Protein AF-A0A3S5FGQ1-F1 (afdb_monomer_lite)

Sequence (66 aa):
MKRCGFINETSSQIQQVQGQTTVTLAGLLAYTNYTVQVAASNRKGRGPASPRLTCQTMEAPPDPPG

Radius of gyration: 15.83 Å; chains: 1; bounding box: 40×22×38 Å

InterPro domains:
  IPR003961 Fibronectin type III [PF00041] (10-55)
  IPR003961 Fibronectin type III [PS50853] (1-60)
  IPR003961 Fibronectin type III [cd00063] (20-57)
  IPR013783 Immunoglobulin-like fold [G3DSA:2.60.40.10] (3-66)
  IPR036116 Fibronectin type III superfamily [SSF49265] (16-65)

Secondary structure (DSSP, 8-state):
-------S--PPP----SS-S-----SPPTT-EEEE--EEEETTEEEEEPPPEEEEPPPPPPPPP-

Structure (mmCIF, N/CA/C/O backbone):
data_AF-A0A3S5FGQ1-F1
#
_entry.id   AF-A0A3S5FGQ1-F1
#
loop_
_atom_site.group_PDB
_atom_site.id
_atom_site.type_symbol
_atom_site.label_atom_id
_atom_site.label_alt_id
_atom_site.label_comp_id
_atom_site.label_asym_id
_atom_site.label_entity_id
_atom_site.label_seq_id
_atom_site.pdbx_PDB_ins_code
_atom_site.Cartn_x
_atom_site.Cartn_y
_atom_site.Cartn_z
_atom_site.occupancy
_atom_site.B_iso_or_equiv
_atom_site.auth_seq_id
_atom_site.auth_comp_id
_atom_site.auth_asym_id
_atom_site.auth_atom_id
_atom_site.pdbx_PDB_model_num
ATOM 1 N N . MET A 1 1 ? -15.745 -13.874 -22.794 1.00 40.25 1 MET A N 1
ATOM 2 C CA . MET A 1 1 ? -14.468 -13.813 -22.047 1.00 40.25 1 MET A CA 1
ATOM 3 C C . MET A 1 1 ? -14.132 -12.354 -21.789 1.00 40.25 1 MET A C 1
ATOM 5 O O . MET A 1 1 ? -13.92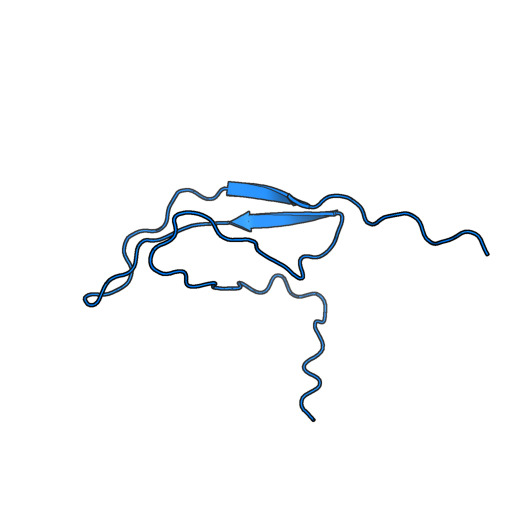3 -11.616 -22.742 1.00 40.25 1 MET A O 1
ATOM 9 N N . LYS A 1 2 ? -14.187 -11.900 -20.534 1.00 42.62 2 LYS A N 1
ATOM 10 C CA . LYS A 1 2 ? -13.917 -10.501 -20.180 1.00 42.62 2 LYS A CA 1
ATOM 11 C C . LYS A 1 2 ? -12.400 -10.288 -20.189 1.00 42.62 2 LYS A C 1
ATOM 13 O O . LYS A 1 2 ? -11.732 -10.651 -19.232 1.00 42.62 2 LYS A O 1
ATOM 18 N N . ARG A 1 3 ? -11.850 -9.746 -21.276 1.00 53.12 3 ARG A N 1
ATOM 19 C CA . ARG A 1 3 ? -10.523 -9.118 -21.248 1.00 53.12 3 ARG A CA 1
ATOM 20 C C . ARG A 1 3 ? -10.731 -7.662 -20.841 1.00 53.12 3 ARG A C 1
ATOM 22 O O . ARG A 1 3 ? -10.843 -6.796 -21.697 1.00 53.12 3 ARG A O 1
ATOM 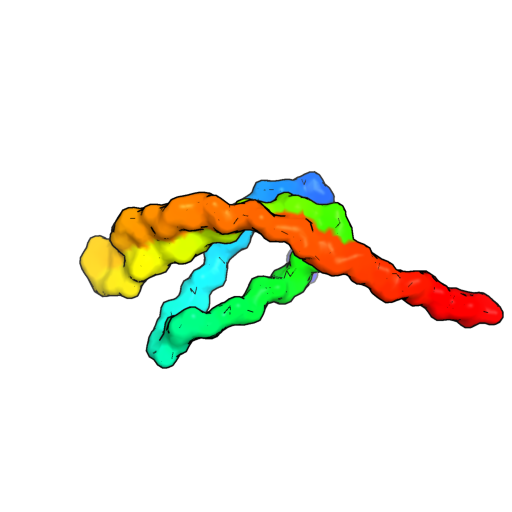29 N N . CYS A 1 4 ? -10.852 -7.405 -19.540 1.00 46.69 4 CYS A N 1
ATOM 30 C CA . CYS A 1 4 ? -10.591 -6.061 -19.035 1.00 46.69 4 CYS A CA 1
ATOM 31 C C . CYS A 1 4 ? -9.072 -5.926 -18.986 1.00 46.69 4 CYS A C 1
ATOM 33 O O . CYS A 1 4 ? -8.419 -6.512 -18.127 1.00 46.69 4 CYS A O 1
ATOM 35 N N . GLY A 1 5 ? -8.524 -5.267 -20.006 1.00 42.62 5 GLY A N 1
ATOM 36 C CA . GLY A 1 5 ? -7.115 -4.923 -20.059 1.00 42.62 5 GLY A CA 1
ATOM 37 C C . GLY A 1 5 ? -6.766 -4.023 -18.882 1.00 42.62 5 GLY A C 1
ATOM 38 O O . GLY A 1 5 ? -7.452 -3.036 -18.634 1.00 42.62 5 GLY A O 1
ATOM 39 N N . PHE A 1 6 ? -5.694 -4.365 -18.177 1.00 51.97 6 PHE A N 1
ATOM 40 C CA . PHE A 1 6 ? -4.990 -3.427 -17.316 1.00 51.97 6 PHE A CA 1
ATOM 41 C C . PHE A 1 6 ? -4.227 -2.464 -18.231 1.00 51.97 6 PHE A C 1
ATOM 43 O O . PHE A 1 6 ? -3.041 -2.639 -18.494 1.00 51.97 6 PHE A O 1
ATOM 50 N N . ILE A 1 7 ? -4.947 -1.507 -18.814 1.00 51.72 7 ILE A N 1
ATOM 51 C CA . ILE A 1 7 ? -4.322 -0.302 -19.354 1.00 51.72 7 ILE A CA 1
ATOM 52 C C . ILE A 1 7 ? -3.857 0.550 -18.168 1.00 51.72 7 ILE A C 1
ATOM 54 O O . ILE A 1 7 ? -4.466 0.491 -17.103 1.00 51.72 7 ILE A O 1
ATOM 58 N N . ASN A 1 8 ? -2.752 1.276 -18.345 1.00 43.91 8 ASN A N 1
ATOM 59 C CA . ASN A 1 8 ? -2.094 2.137 -17.356 1.00 43.91 8 ASN A CA 1
ATOM 60 C C . ASN A 1 8 ? -3.065 3.069 -16.607 1.00 43.91 8 ASN A C 1
ATOM 62 O O . ASN A 1 8 ? -3.226 4.233 -16.963 1.00 43.91 8 ASN A O 1
ATOM 66 N N . GLU A 1 9 ? -3.663 2.576 -15.532 1.00 52.75 9 GLU A N 1
ATOM 67 C CA . GLU A 1 9 ? -4.490 3.352 -14.623 1.00 52.75 9 GLU A CA 1
ATOM 68 C C . GLU A 1 9 ? -3.925 3.177 -13.219 1.00 52.75 9 GLU A C 1
ATOM 70 O O . GLU A 1 9 ? -3.739 2.061 -12.728 1.00 52.75 9 GLU A O 1
ATOM 75 N N . THR A 1 10 ? -3.673 4.297 -12.546 1.00 58.22 10 THR A N 1
ATOM 76 C CA . THR A 1 10 ? -3.516 4.399 -11.091 1.00 58.22 10 THR A CA 1
ATOM 77 C C . THR A 1 10 ? -4.841 4.023 -10.410 1.00 58.22 10 THR A C 1
ATOM 79 O O . THR A 1 10 ? -5.466 4.818 -9.712 1.00 58.22 10 THR A O 1
ATOM 82 N N . SER A 1 11 ? -5.323 2.803 -10.649 1.00 65.31 11 SER A N 1
ATOM 83 C CA . SER A 1 11 ? -6.574 2.301 -10.103 1.00 65.31 11 SER A CA 1
ATOM 84 C C . SER A 1 11 ? -6.376 1.965 -8.634 1.00 65.31 11 SER A C 1
ATOM 86 O O . SER A 1 11 ? -5.486 1.199 -8.259 1.00 65.31 11 SER A O 1
ATOM 88 N N . SER A 1 12 ? -7.243 2.514 -7.787 1.00 70.44 12 SER A N 1
ATOM 89 C CA . SER A 1 12 ? -7.312 2.124 -6.384 1.00 70.44 12 SER A CA 1
ATOM 90 C C . SER A 1 12 ? -7.815 0.683 -6.293 1.00 70.44 12 SER A C 1
ATOM 92 O O . SER A 1 12 ? -8.923 0.379 -6.731 1.00 70.44 12 SER A O 1
ATOM 94 N N . GLN A 1 13 ? -6.993 -0.205 -5.739 1.00 82.00 13 GLN A N 1
ATOM 95 C CA . GLN A 1 13 ? -7.379 -1.578 -5.422 1.00 82.00 13 GLN A CA 1
ATOM 96 C C . GLN A 1 13 ? -7.666 -1.687 -3.923 1.00 82.00 13 GLN A C 1
ATOM 98 O O . GLN A 1 13 ? -6.898 -1.187 -3.098 1.00 82.00 13 GLN A O 1
ATOM 103 N N . ILE A 1 14 ? -8.769 -2.347 -3.563 1.00 87.00 14 ILE A N 1
ATOM 104 C CA . ILE A 1 14 ? -9.124 -2.633 -2.167 1.00 87.00 14 ILE A CA 1
ATOM 105 C C . ILE A 1 14 ? -9.020 -4.136 -1.941 1.00 87.00 14 ILE A C 1
ATOM 107 O O . ILE A 1 14 ? -9.781 -4.908 -2.518 1.00 87.00 14 ILE A O 1
ATOM 111 N N . GLN A 1 15 ? -8.124 -4.537 -1.041 1.00 90.00 15 GLN A N 1
ATOM 112 C CA . GLN A 1 15 ? -8.013 -5.913 -0.568 1.00 90.00 15 GLN A CA 1
ATOM 113 C C . GLN A 1 15 ? -8.573 -6.013 0.853 1.00 90.00 15 GLN A C 1
ATOM 115 O O . GLN A 1 15 ? -8.094 -5.337 1.764 1.00 90.00 15 GLN A O 1
ATOM 120 N N . GLN A 1 16 ? -9.581 -6.863 1.055 1.00 90.88 16 GLN A N 1
ATOM 121 C CA . GLN A 1 16 ? -10.070 -7.204 2.392 1.00 90.88 16 GLN A CA 1
ATOM 122 C C . GLN A 1 16 ? -9.340 -8.442 2.915 1.00 90.88 16 GLN A C 1
ATOM 124 O O . GLN A 1 16 ? -9.140 -9.407 2.176 1.00 90.88 16 GLN A O 1
ATOM 129 N N . VAL A 1 17 ? -8.960 -8.408 4.192 1.00 91.25 17 VAL A N 1
ATOM 130 C CA . VAL A 1 17 ? -8.372 -9.537 4.921 1.00 91.25 17 VAL A CA 1
ATOM 131 C C . VAL A 1 17 ? -9.076 -9.701 6.262 1.00 91.25 17 VAL A C 1
ATOM 133 O O . VAL A 1 17 ? -9.447 -8.713 6.895 1.00 91.25 17 VAL A O 1
ATOM 136 N N . GLN A 1 18 ? -9.296 -10.946 6.682 1.00 90.94 18 GLN A N 1
ATOM 137 C CA . GLN A 1 18 ? -9.930 -11.285 7.957 1.00 90.94 18 GLN A CA 1
ATOM 138 C C . GLN A 1 18 ? -9.020 -12.222 8.745 1.00 90.94 18 GLN A C 1
ATOM 140 O O . GLN A 1 18 ? -8.418 -13.122 8.170 1.00 90.94 18 GLN A O 1
ATOM 145 N N . GLY A 1 19 ? -8.915 -12.001 10.057 1.00 90.56 19 GLY A N 1
ATOM 146 C CA . GLY A 1 19 ? -8.123 -12.858 10.946 1.00 90.56 19 GLY A CA 1
ATOM 147 C C . GLY A 1 19 ? -6.603 -12.778 10.755 1.00 90.56 19 GLY A C 1
ATOM 148 O O . GLY A 1 19 ? -5.892 -13.568 11.361 1.00 90.56 19 GLY A O 1
ATOM 149 N N . GLN A 1 20 ? -6.102 -11.832 9.954 1.00 92.38 20 GLN A N 1
ATOM 150 C CA . GLN A 1 20 ? -4.681 -11.681 9.643 1.00 92.38 20 GLN A CA 1
ATOM 151 C C . GLN A 1 20 ? -4.270 -10.202 9.700 1.00 92.38 20 GLN A C 1
ATOM 153 O O . GLN A 1 20 ? -5.044 -9.316 9.337 1.00 92.38 20 GLN A O 1
ATOM 158 N N . THR A 1 21 ? -3.037 -9.935 10.132 1.00 92.75 21 THR A N 1
ATOM 159 C CA . THR A 1 21 ? -2.436 -8.586 10.217 1.00 92.75 21 THR A CA 1
ATOM 160 C C . THR A 1 21 ? -1.443 -8.296 9.084 1.00 92.75 21 THR A C 1
ATOM 162 O O . THR A 1 21 ? -0.746 -7.285 9.091 1.00 92.75 21 THR A O 1
ATOM 165 N N . THR A 1 22 ? -1.380 -9.184 8.094 1.00 93.19 22 THR A N 1
ATOM 166 C CA . THR A 1 22 ? -0.442 -9.168 6.966 1.00 93.19 22 THR A CA 1
ATOM 167 C C . THR A 1 22 ? -1.177 -9.522 5.679 1.00 93.19 22 THR A C 1
ATOM 169 O O . THR A 1 22 ? -2.035 -10.401 5.667 1.00 93.19 22 THR A O 1
ATOM 172 N N . VAL A 1 23 ? -0.832 -8.854 4.584 1.00 93.38 23 VAL A N 1
ATOM 173 C CA . VAL A 1 23 ? -1.376 -9.143 3.257 1.00 93.38 23 VAL A CA 1
ATOM 174 C C . VAL A 1 23 ? -0.330 -8.841 2.195 1.00 93.38 23 VAL A C 1
ATOM 176 O O . VAL A 1 23 ? 0.446 -7.897 2.343 1.00 93.38 23 VAL A O 1
ATOM 179 N N . THR A 1 24 ? -0.327 -9.623 1.120 1.00 92.75 24 THR A N 1
ATOM 180 C CA . THR A 1 24 ? 0.520 -9.387 -0.052 1.00 92.75 24 THR A CA 1
ATOM 181 C C . THR A 1 24 ? -0.318 -8.763 -1.163 1.00 92.75 24 THR A C 1
ATOM 183 O O . THR A 1 24 ? -1.320 -9.340 -1.582 1.00 92.75 24 THR A O 1
ATOM 186 N N . LEU A 1 25 ? 0.095 -7.590 -1.649 1.00 91.75 25 LEU A N 1
ATOM 187 C CA . LEU A 1 25 ? -0.480 -6.966 -2.841 1.00 91.75 25 LEU A CA 1
ATOM 188 C C . LEU A 1 25 ? 0.278 -7.476 -4.072 1.00 91.75 25 LEU A C 1
ATOM 190 O O . LEU A 1 25 ? 1.475 -7.234 -4.204 1.00 91.75 25 LEU A O 1
ATOM 194 N N . ALA A 1 26 ? -0.414 -8.202 -4.948 1.00 90.00 26 ALA A N 1
ATOM 195 C CA . ALA A 1 26 ? 0.148 -8.769 -6.173 1.00 90.00 26 ALA A CA 1
ATOM 196 C C . ALA A 1 26 ? -0.320 -7.998 -7.418 1.00 90.00 26 ALA A C 1
ATOM 198 O O . ALA A 1 26 ? -1.293 -7.249 -7.365 1.00 90.00 26 ALA A O 1
ATOM 199 N N . GLY A 1 27 ? 0.367 -8.203 -8.547 1.00 88.69 27 GLY A N 1
ATOM 200 C CA . GLY A 1 27 ? 0.009 -7.568 -9.823 1.00 88.69 27 GLY A CA 1
ATOM 201 C C . GLY A 1 27 ? 0.327 -6.071 -9.888 1.00 88.69 27 GLY A C 1
ATOM 202 O O . GLY A 1 27 ? -0.282 -5.351 -10.674 1.00 88.69 27 GLY A O 1
ATOM 203 N N . LEU A 1 28 ? 1.254 -5.599 -9.051 1.00 90.38 28 LEU A N 1
ATOM 204 C CA . LEU A 1 28 ? 1.763 -4.233 -9.114 1.00 90.38 28 LEU A CA 1
ATOM 205 C C . LEU A 1 28 ? 2.746 -4.092 -10.284 1.00 90.38 28 LEU A C 1
ATOM 207 O O . LEU A 1 28 ? 3.518 -5.008 -10.568 1.00 90.38 28 LEU A O 1
ATOM 211 N N . LEU A 1 29 ? 2.731 -2.934 -10.939 1.00 91.38 29 LEU A N 1
ATOM 212 C CA . LEU A 1 29 ? 3.698 -2.573 -11.969 1.00 91.38 29 LEU A CA 1
ATOM 213 C C . LEU A 1 29 ? 5.086 -2.425 -11.341 1.00 91.38 29 LEU A C 1
ATOM 215 O O . LEU A 1 29 ? 5.210 -1.942 -10.213 1.00 91.38 29 LEU A O 1
ATOM 219 N N . ALA A 1 30 ? 6.124 -2.833 -12.069 1.00 92.06 30 ALA A N 1
ATOM 220 C CA . ALA A 1 30 ? 7.509 -2.626 -11.662 1.00 92.06 30 ALA A CA 1
ATOM 221 C C . ALA A 1 30 ? 7.860 -1.131 -11.649 1.00 92.06 30 ALA A C 1
ATOM 223 O O . ALA A 1 30 ? 7.242 -0.332 -12.356 1.00 92.06 30 ALA A O 1
ATOM 224 N N . TYR A 1 31 ? 8.844 -0.755 -10.833 1.00 91.62 31 TYR A N 1
ATOM 225 C CA . TYR A 1 31 ? 9.372 0.609 -10.735 1.00 91.62 31 TYR A CA 1
ATOM 226 C C . TYR A 1 31 ? 8.301 1.708 -10.559 1.00 91.62 31 TYR A C 1
ATOM 228 O O . TYR A 1 31 ? 8.450 2.839 -11.019 1.00 91.62 31 TYR A O 1
ATOM 236 N N . THR A 1 32 ? 7.197 1.399 -9.881 1.00 91.62 32 THR A N 1
ATOM 237 C CA . THR A 1 32 ? 6.024 2.277 -9.796 1.00 91.62 32 THR A CA 1
ATOM 238 C C . THR A 1 32 ? 5.776 2.711 -8.355 1.00 91.62 32 THR A C 1
ATOM 240 O O . THR A 1 32 ? 5.812 1.895 -7.435 1.00 91.62 32 THR A O 1
ATOM 243 N N . ASN A 1 33 ? 5.530 4.009 -8.149 1.00 94.81 33 ASN A N 1
ATOM 244 C CA . ASN A 1 33 ? 5.199 4.570 -6.838 1.00 94.81 33 ASN A CA 1
ATOM 245 C C . ASN A 1 33 ? 3.734 4.297 -6.487 1.00 94.81 33 ASN A C 1
ATOM 247 O O . ASN A 1 33 ? 2.823 4.790 -7.153 1.00 94.81 33 ASN A O 1
ATOM 251 N N . TYR A 1 34 ? 3.515 3.565 -5.400 1.00 93.44 34 TYR A N 1
ATOM 252 C CA . TYR A 1 34 ? 2.199 3.268 -4.854 1.00 93.44 34 TYR A CA 1
ATOM 253 C C . TYR A 1 34 ? 1.984 3.991 -3.534 1.00 93.44 34 TYR A C 1
ATOM 255 O O . TYR A 1 34 ? 2.886 4.080 -2.707 1.00 93.44 34 TYR A O 1
ATOM 263 N N . THR A 1 35 ? 0.752 4.448 -3.308 1.00 94.75 35 THR A N 1
ATOM 264 C CA . THR A 1 35 ? 0.301 4.933 -2.004 1.00 94.75 35 THR A CA 1
ATOM 265 C C . THR A 1 35 ? -0.665 3.931 -1.382 1.00 94.75 35 THR A C 1
ATOM 267 O O . THR A 1 35 ? -1.729 3.657 -1.933 1.00 94.75 35 THR A O 1
ATOM 270 N N . VAL A 1 36 ? -0.317 3.421 -0.204 1.00 94.19 36 VAL A N 1
ATOM 271 C CA . VAL A 1 36 ? -1.064 2.406 0.542 1.00 94.19 36 VAL A CA 1
ATOM 272 C C . VAL A 1 36 ? -1.662 3.019 1.811 1.00 94.19 36 VAL A C 1
ATOM 274 O O . VAL A 1 36 ? -1.030 3.825 2.495 1.00 94.19 36 VAL A O 1
ATOM 277 N N . GLN A 1 37 ? -2.899 2.636 2.131 1.00 95.56 37 GLN A N 1
ATOM 278 C CA . GLN A 1 37 ? -3.569 2.941 3.397 1.00 95.56 37 GLN A CA 1
ATOM 279 C C . GLN A 1 37 ? -4.308 1.704 3.894 1.00 95.56 37 GLN A C 1
ATOM 281 O O . GLN A 1 37 ? -4.877 0.956 3.099 1.00 95.56 37 GLN A O 1
ATOM 286 N N . VAL A 1 38 ? -4.370 1.532 5.212 1.00 95.12 38 VAL A N 1
ATOM 287 C CA . VAL A 1 38 ? -5.151 0.472 5.856 1.00 95.12 38 VAL A CA 1
ATOM 288 C C . VAL A 1 38 ? -6.287 1.083 6.666 1.00 95.12 38 VAL A C 1
ATOM 290 O O . VAL A 1 38 ? -6.161 2.177 7.205 1.00 95.12 38 VAL A O 1
ATOM 293 N N . ALA A 1 39 ? -7.423 0.398 6.742 1.00 95.12 39 ALA A N 1
ATOM 294 C CA . ALA A 1 39 ? -8.539 0.797 7.593 1.00 95.12 39 ALA A CA 1
ATOM 295 C C . ALA A 1 39 ? -9.168 -0.456 8.196 1.00 95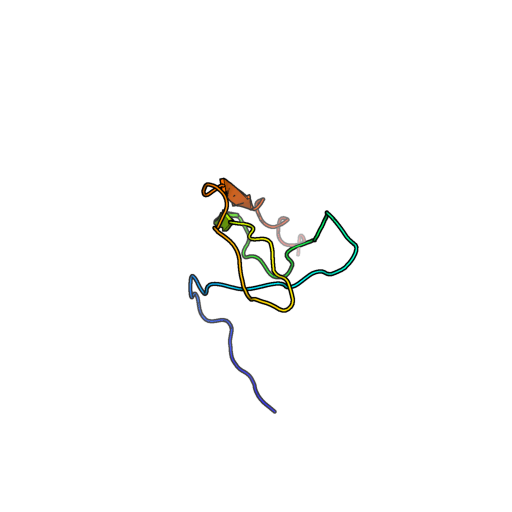.12 39 ALA A C 1
ATOM 297 O O . ALA A 1 39 ? -9.428 -1.421 7.475 1.00 95.12 39 ALA A O 1
ATOM 298 N N . ALA A 1 40 ? -9.440 -0.433 9.499 1.00 94.19 40 ALA A N 1
ATOM 299 C CA . ALA A 1 40 ? -10.187 -1.508 10.138 1.00 94.19 40 ALA A CA 1
ATOM 300 C C . ALA A 1 40 ? -11.633 -1.513 9.623 1.00 94.19 40 ALA A C 1
ATOM 302 O O . ALA A 1 40 ? -12.226 -0.455 9.409 1.00 94.19 40 ALA A O 1
ATOM 303 N N . SER A 1 41 ? -12.223 -2.692 9.445 1.00 92.56 41 SER A N 1
ATOM 304 C CA . SER A 1 41 ? -13.640 -2.826 9.113 1.00 92.56 41 SER A CA 1
ATOM 305 C C . SER A 1 41 ? -14.290 -3.881 9.997 1.00 92.56 41 SER A C 1
ATOM 307 O O . SER A 1 41 ? -13.698 -4.918 10.281 1.00 92.56 41 SER A O 1
ATOM 309 N N . ASN A 1 42 ? -15.503 -3.591 10.461 1.00 92.00 42 ASN A N 1
ATOM 310 C CA . ASN A 1 42 ? -16.349 -4.507 11.218 1.00 92.00 42 ASN A CA 1
ATOM 311 C C . ASN A 1 42 ? -17.794 -4.440 10.689 1.00 92.00 42 ASN A C 1
ATOM 313 O O . ASN A 1 42 ? -18.086 -3.716 9.739 1.00 92.00 42 ASN A O 1
ATOM 317 N N . ARG A 1 43 ? -18.726 -5.158 11.330 1.00 93.38 43 ARG A N 1
ATOM 318 C CA . ARG A 1 43 ? -20.145 -5.184 10.927 1.00 93.38 43 ARG A CA 1
ATOM 319 C C . ARG A 1 43 ? -20.823 -3.803 10.915 1.00 93.38 43 ARG A C 1
ATOM 321 O O . ARG A 1 43 ? -21.803 -3.633 10.200 1.00 93.38 43 ARG A O 1
ATOM 328 N N . LYS A 1 44 ? -20.335 -2.830 11.695 1.00 94.69 44 LYS A N 1
ATOM 329 C CA . LYS A 1 44 ? -20.863 -1.454 11.693 1.00 94.69 44 LYS A CA 1
ATOM 330 C C . LYS A 1 44 ? -20.333 -0.624 10.521 1.00 94.69 44 LYS A C 1
ATOM 332 O O . LYS A 1 44 ? -20.973 0.355 10.160 1.00 94.69 44 LYS A O 1
ATOM 337 N N . GLY A 1 45 ? -19.192 -0.994 9.935 1.00 93.06 45 GLY A N 1
ATOM 338 C CA . GLY A 1 45 ? -18.634 -0.323 8.764 1.00 93.06 45 GLY A CA 1
ATOM 339 C C . GLY A 1 45 ? -17.109 -0.255 8.745 1.00 93.06 45 GLY A C 1
ATOM 340 O O . GLY A 1 45 ? -16.409 -1.008 9.428 1.00 93.06 45 GLY A O 1
ATOM 341 N N . ARG A 1 46 ? -16.590 0.652 7.913 1.00 93.81 46 ARG A N 1
ATOM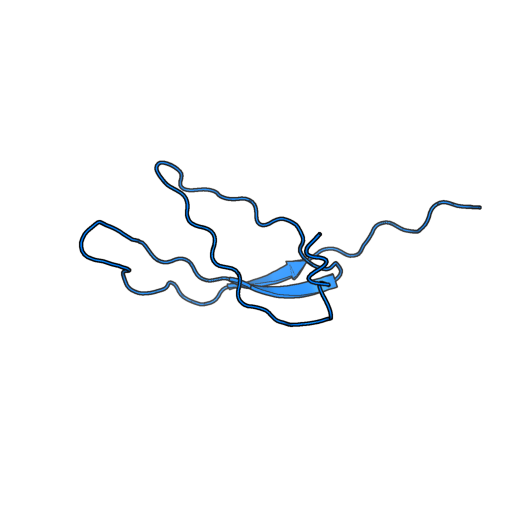 342 C CA . ARG A 1 46 ? -15.160 0.961 7.780 1.00 93.81 46 ARG A CA 1
ATOM 343 C C . ARG A 1 46 ? -14.785 2.082 8.754 1.00 93.81 46 ARG A C 1
ATOM 345 O O . ARG A 1 46 ? -15.456 3.107 8.798 1.00 93.81 46 ARG A O 1
ATOM 352 N N . GLY A 1 47 ? -13.727 1.876 9.529 1.00 95.62 47 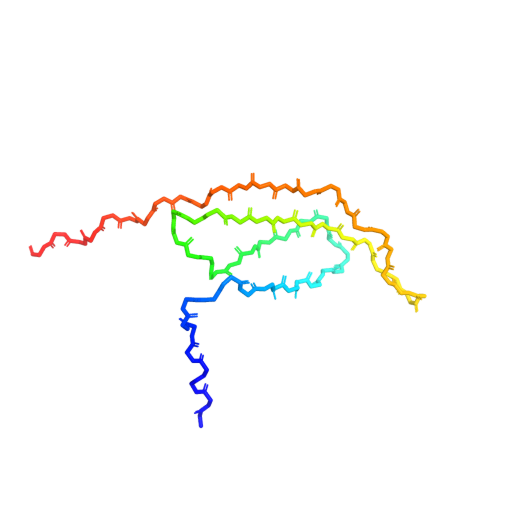GLY A N 1
ATOM 353 C CA . GLY A 1 47 ? -13.136 2.886 10.402 1.00 95.62 47 GLY A CA 1
ATOM 354 C C . GLY A 1 47 ? -12.268 3.898 9.642 1.00 95.62 47 GLY A C 1
ATOM 355 O O . GLY A 1 47 ? -12.170 3.836 8.411 1.00 95.62 47 GLY A O 1
ATOM 356 N N . PRO A 1 48 ? -11.612 4.825 10.361 1.00 97.25 48 PRO A N 1
ATOM 357 C CA . PRO A 1 48 ? -10.703 5.785 9.749 1.00 97.25 48 PRO A CA 1
ATOM 358 C C . PRO A 1 48 ? -9.528 5.078 9.060 1.00 97.25 48 PRO A C 1
ATOM 360 O O . PRO A 1 48 ? -9.056 4.029 9.506 1.00 97.25 48 PRO A O 1
ATOM 363 N N . ALA A 1 49 ? -9.064 5.665 7.958 1.00 96.25 49 ALA A N 1
ATOM 364 C CA . ALA A 1 49 ? -7.863 5.205 7.276 1.00 96.25 49 ALA A CA 1
ATOM 365 C C . ALA A 1 49 ? -6.605 5.614 8.053 1.00 96.25 49 ALA A C 1
ATOM 367 O O . ALA A 1 49 ? -6.562 6.669 8.686 1.00 96.25 49 ALA A O 1
ATOM 368 N N . SER A 1 50 ? -5.563 4.796 7.951 1.00 97.62 50 SER A N 1
ATOM 369 C CA . SER A 1 50 ? -4.221 5.134 8.405 1.00 97.62 50 SER A CA 1
ATOM 370 C C . SER A 1 50 ? -3.646 6.324 7.623 1.00 97.62 50 SER A C 1
ATOM 372 O O . SER A 1 50 ? -4.125 6.649 6.524 1.00 97.62 50 SER A O 1
ATOM 374 N N . PRO A 1 51 ? -2.544 6.924 8.107 1.00 97.56 51 PRO A N 1
ATOM 375 C CA . PRO A 1 51 ? -1.682 7.741 7.263 1.00 97.56 51 PRO A CA 1
ATOM 376 C C . PRO A 1 51 ? -1.291 7.008 5.971 1.00 97.56 51 PRO A C 1
ATOM 378 O O . PRO A 1 51 ? -1.246 5.773 5.924 1.00 97.56 51 PRO A O 1
ATOM 381 N N . ARG A 1 52 ? -1.041 7.786 4.916 1.00 95.50 52 ARG A N 1
ATOM 382 C CA . ARG A 1 52 ? -0.591 7.288 3.613 1.00 95.50 52 ARG A CA 1
ATOM 383 C C . ARG A 1 52 ? 0.863 6.840 3.712 1.00 95.50 52 ARG A C 1
ATOM 385 O O . ARG A 1 52 ? 1.708 7.623 4.132 1.00 95.50 52 ARG A O 1
ATOM 392 N N . LEU A 1 53 ? 1.140 5.615 3.283 1.00 95.56 53 LEU A N 1
ATOM 393 C CA . LEU A 1 53 ? 2.494 5.124 3.056 1.00 95.56 53 LEU A CA 1
ATOM 394 C C . LEU A 1 53 ? 2.764 5.128 1.555 1.00 95.56 53 LEU A C 1
ATOM 396 O O . LEU A 1 53 ? 2.028 4.480 0.817 1.00 95.56 53 LEU A O 1
ATOM 400 N N . THR A 1 54 ? 3.804 5.828 1.109 1.00 95.88 54 THR A N 1
ATOM 401 C CA . THR A 1 54 ? 4.234 5.791 -0.293 1.00 95.88 54 THR A CA 1
ATOM 402 C C . THR A 1 54 ? 5.511 4.977 -0.419 1.00 95.88 54 THR A C 1
ATOM 404 O O . THR A 1 54 ? 6.475 5.228 0.301 1.00 95.88 54 THR A O 1
ATOM 407 N N . CYS A 1 55 ? 5.514 4.004 -1.324 1.00 93.62 55 CYS A N 1
ATOM 408 C CA . CYS A 1 55 ? 6.668 3.166 -1.620 1.00 93.62 55 CYS A CA 1
ATOM 409 C C . CYS A 1 55 ? 6.734 2.836 -3.114 1.00 93.62 55 CYS A C 1
ATOM 411 O O . CYS A 1 55 ? 5.708 2.789 -3.795 1.00 93.62 55 CYS A O 1
ATOM 413 N N . GLN A 1 56 ? 7.946 2.604 -3.616 1.00 95.31 56 GLN A N 1
ATOM 414 C CA . GLN A 1 56 ? 8.177 2.191 -4.995 1.00 95.31 56 GLN A CA 1
ATOM 415 C C . GLN A 1 56 ? 8.391 0.680 -5.056 1.00 95.31 56 GLN A C 1
ATOM 417 O O . GLN A 1 56 ? 9.101 0.113 -4.223 1.00 95.31 56 GLN A O 1
ATOM 422 N N . THR A 1 57 ? 7.780 0.025 -6.038 1.00 94.81 57 THR A N 1
ATOM 423 C CA . THR A 1 57 ? 8.104 -1.366 -6.362 1.00 94.81 57 THR A CA 1
ATOM 424 C C . THR A 1 57 ? 9.494 -1.471 -6.981 1.00 94.81 57 THR A C 1
ATO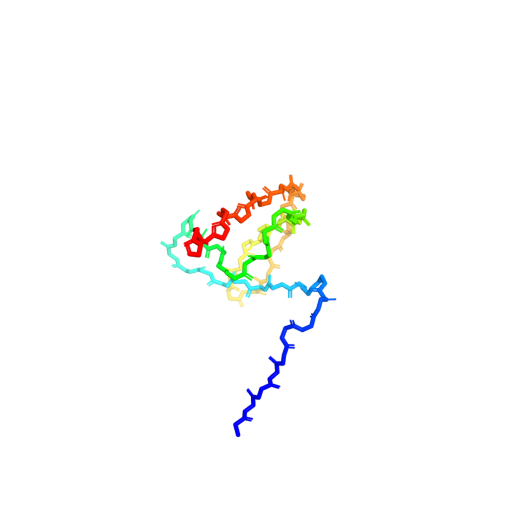M 426 O O . THR A 1 57 ? 10.008 -0.522 -7.574 1.00 94.81 57 THR A O 1
ATOM 429 N N . MET A 1 58 ? 10.107 -2.645 -6.849 1.00 94.62 58 MET A N 1
ATOM 430 C CA . MET A 1 58 ? 11.397 -2.932 -7.473 1.00 94.62 58 MET A CA 1
ATOM 431 C C . MET A 1 58 ? 11.295 -2.882 -9.004 1.00 94.62 58 MET A C 1
ATOM 433 O O . MET A 1 58 ? 10.210 -3.026 -9.577 1.00 94.62 58 MET A O 1
ATOM 437 N N . GLU A 1 59 ? 12.435 -2.677 -9.662 1.00 93.25 59 GLU A N 1
ATOM 438 C CA . GLU A 1 59 ? 12.559 -2.840 -11.111 1.00 93.25 59 GLU A CA 1
ATOM 439 C C . GLU A 1 59 ? 12.232 -4.279 -11.529 1.00 93.25 59 GLU A C 1
ATOM 441 O O . GLU A 1 59 ? 12.331 -5.222 -10.736 1.00 93.25 59 GLU A O 1
ATOM 446 N N . ALA A 1 60 ? 11.812 -4.446 -12.783 1.00 90.12 60 ALA A N 1
ATOM 447 C CA . ALA A 1 60 ? 11.628 -5.774 -13.345 1.00 90.12 60 ALA A CA 1
ATOM 448 C C . ALA A 1 60 ? 13.000 -6.457 -13.509 1.00 90.12 60 ALA A C 1
ATOM 450 O O . ALA A 1 60 ? 13.996 -5.769 -13.749 1.00 90.12 60 ALA A O 1
ATOM 451 N N . PRO A 1 61 ? 13.077 -7.797 -13.406 1.00 90.50 61 PRO A N 1
ATOM 452 C CA . PRO A 1 61 ? 14.268 -8.526 -13.824 1.00 90.50 61 PRO A CA 1
ATOM 453 C C . PRO A 1 61 ? 14.638 -8.182 -15.276 1.00 90.50 61 PRO A C 1
ATOM 455 O O . PRO A 1 61 ? 13.737 -7.882 -16.063 1.00 90.50 61 PRO A O 1
ATOM 458 N N . PRO A 1 62 ? 15.929 -8.245 -15.651 1.00 89.12 62 PRO A N 1
ATOM 459 C CA . PRO A 1 62 ? 16.320 -8.068 -17.041 1.00 89.12 62 PRO A CA 1
ATOM 460 C C . PRO A 1 62 ? 15.672 -9.141 -17.917 1.00 89.12 62 PRO A C 1
ATOM 462 O O . PRO A 1 62 ? 15.436 -10.269 -17.468 1.00 89.12 62 PRO A O 1
ATOM 465 N N . ASP A 1 63 ? 15.426 -8.790 -19.177 1.00 88.50 63 ASP A N 1
ATOM 466 C CA . ASP A 1 63 ? 14.988 -9.768 -20.163 1.00 88.50 63 ASP A CA 1
ATOM 467 C C . ASP A 1 63 ? 16.047 -10.877 -20.309 1.00 88.50 63 ASP A C 1
ATOM 469 O O . ASP A 1 63 ? 17.252 -10.605 -20.203 1.00 88.50 63 ASP A O 1
ATOM 473 N N . PRO A 1 64 ? 15.632 -12.138 -20.531 1.00 88.00 64 PRO A N 1
ATOM 474 C CA . PRO A 1 64 ? 16.569 -13.224 -20.774 1.00 88.00 64 PRO A CA 1
ATOM 475 C C . PRO A 1 64 ? 17.511 -12.889 -21.942 1.00 88.00 64 PRO A C 1
ATOM 477 O O . PRO A 1 64 ? 17.057 -12.312 -22.935 1.00 88.00 64 PRO A O 1
ATOM 480 N N . PRO A 1 65 ? 18.799 -13.270 -21.872 1.00 85.81 65 PRO A N 1
ATOM 481 C CA . PRO A 1 65 ? 19.667 -13.195 -23.039 1.00 85.81 65 PRO A CA 1
ATOM 482 C C . PRO A 1 65 ? 19.100 -14.092 -24.150 1.00 85.81 65 PRO A C 1
ATOM 484 O O . PRO A 1 65 ? 18.675 -15.218 -23.878 1.00 85.81 65 PRO A O 1
ATOM 487 N N . GLY A 1 66 ? 19.049 -13.547 -25.368 1.00 78.69 66 GLY A N 1
ATOM 488 C CA . GLY A 1 66 ? 18.580 -14.248 -26.569 1.00 78.69 66 GLY A CA 1
ATOM 489 C C . GLY A 1 66 ? 19.522 -15.338 -27.060 1.00 78.69 66 GLY A C 1
ATOM 490 O O . GLY A 1 66 ? 20.704 -15.345 -26.645 1.00 78.69 66 GLY A O 1
#

Organism: NCBI:txid117903

pLDDT: mean 84.92, std 16.46, range [40.25, 97.62]

Foldseek 3Di:
DDPPDPDDDPDDDDDDDDPDPDDDDPPDDAQDKDWDWDWDADPVGTHDIDDIDIDTHHHDDDDDDD